Protein AF-A0A1A8LHC0-F1 (afdb_monomer_lite)

Sequence (138 aa):
EKLAAYCGSNKDNISAAEKCKPAPGSACCAQFSADNNWYRAVVLSVGENEMSVLYADYGNSEKVPHSRILPIPTHLLALPFQIARGTLAGKEHFPADWPEEVQQVFQSELANGVLASVQSFDGSANVLCLTRPAERGG

InterPro domains:
  IPR002999 Tudor domain [PF00567] (3-90)
  IPR002999 Tudor domain [PS50304] (21-79)
  IPR002999 Tudor domain [SM00333] (20-77)
  IPR035437 SNase-like, OB-fold superfamily [G3DSA:2.40.50.90] (79-112)
  IPR050621 Tudor domain-containing [PTHR22948] (20-113)

Secondary structure (DSSP, 8-state):
-HHHHHHHHHSS---GGG---PPTT-EEEEE-TTT--EEEEEEEEE-SSEEEEEETTT--EEEEEGGGEEEPPGGGGSSPPS---EEE--SS---SS--HHHHHHHHHHHHT--EEEEEEE-SSSEEEEEEPPPP---

Foldseek 3Di:
DVQQVVCVVCLVVPDVPPPDPDAAQAWWWFQDPPPRGIAIWGFHADDPFWTWIARQQPGDIDIDGPSRIGHDDVVVPPDPRNDFFEDEDDPDDDDPDDDPVVVVVVVVQPVQPWDWDFDDDPPPHTHIYTDHPPPPDD

Structure (mmCIF, N/CA/C/O backbone):
data_AF-A0A1A8LHC0-F1
#
_entry.id   AF-A0A1A8LHC0-F1
#
loop_
_atom_site.group_PDB
_atom_site.id
_atom_site.type_symbol
_atom_site.label_atom_id
_atom_site.label_alt_id
_atom_site.label_comp_id
_atom_site.label_asym_id
_atom_site.label_entity_id
_atom_site.label_seq_id
_atom_site.pdbx_PDB_ins_code
_atom_site.Cartn_x
_atom_site.Cartn_y
_atom_site.Cartn_z
_atom_site.occupancy
_atom_site.B_iso_or_equiv
_atom_site.auth_seq_id
_atom_site.auth_comp_id
_atom_site.auth_asym_id
_atom_site.auth_atom_id
_atom_site.pdbx_PDB_model_num
ATOM 1 N N . GLU A 1 1 ? 13.461 -11.439 2.784 1.00 65.94 1 GLU A N 1
ATOM 2 C CA . GLU A 1 1 ? 14.501 -12.286 2.149 1.00 65.94 1 GLU A CA 1
ATOM 3 C C . GLU A 1 1 ? 14.260 -12.625 0.670 1.00 65.94 1 GLU A C 1
ATOM 5 O O . GLU A 1 1 ? 15.151 -12.345 -0.115 1.00 65.94 1 GLU A O 1
ATOM 10 N N . LYS A 1 2 ? 13.100 -13.138 0.218 1.00 87.75 2 LYS A N 1
ATOM 11 C CA . LYS A 1 2 ? 12.918 -13.540 -1.205 1.00 87.75 2 LYS A CA 1
ATOM 12 C C . LYS A 1 2 ? 12.760 -12.387 -2.211 1.00 87.75 2 LYS A C 1
ATOM 14 O O . LYS A 1 2 ? 13.406 -12.392 -3.253 1.00 87.75 2 LYS A O 1
ATOM 19 N N . LEU A 1 3 ? 11.923 -11.393 -1.897 1.00 90.19 3 LEU A N 1
ATOM 20 C CA . LEU A 1 3 ? 11.676 -10.243 -2.780 1.00 90.19 3 LEU A CA 1
ATOM 21 C C . LEU A 1 3 ? 12.944 -9.404 -2.993 1.00 90.19 3 LEU A C 1
ATOM 23 O O . LEU A 1 3 ? 13.289 -9.085 -4.126 1.00 90.19 3 LEU A O 1
ATOM 27 N N . ALA A 1 4 ? 13.660 -9.095 -1.908 1.00 88.69 4 ALA A N 1
ATOM 28 C CA . ALA A 1 4 ? 14.912 -8.346 -1.967 1.00 88.69 4 ALA A CA 1
ATOM 29 C C . ALA A 1 4 ? 15.985 -9.077 -2.791 1.00 88.69 4 ALA A C 1
ATOM 31 O O . ALA A 1 4 ? 16.655 -8.437 -3.596 1.00 88.69 4 ALA A O 1
ATOM 32 N N . ALA A 1 5 ? 16.101 -10.405 -2.649 1.00 89.50 5 ALA A N 1
ATOM 33 C CA . ALA A 1 5 ? 17.015 -11.210 -3.458 1.00 89.50 5 ALA A CA 1
ATOM 34 C C . ALA A 1 5 ? 16.664 -11.139 -4.954 1.00 89.50 5 ALA A C 1
ATOM 36 O O . ALA A 1 5 ? 17.528 -10.817 -5.764 1.00 89.50 5 ALA A O 1
ATOM 37 N N . TYR A 1 6 ? 15.388 -11.344 -5.308 1.00 90.25 6 TYR A N 1
ATOM 38 C CA . TYR A 1 6 ? 14.909 -11.209 -6.689 1.00 90.25 6 TYR A CA 1
ATOM 39 C C . TYR A 1 6 ? 15.228 -9.825 -7.276 1.00 90.25 6 TYR A C 1
ATOM 41 O O . TYR A 1 6 ? 15.808 -9.718 -8.354 1.00 90.25 6 TYR A O 1
ATOM 49 N N . CYS A 1 7 ? 14.903 -8.756 -6.546 1.00 90.69 7 CYS A N 1
ATOM 50 C CA . CYS A 1 7 ? 15.134 -7.396 -7.026 1.00 90.69 7 CYS A CA 1
ATOM 51 C C . CYS A 1 7 ? 16.629 -7.066 -7.133 1.00 90.69 7 CYS A C 1
ATOM 53 O O . CYS A 1 7 ? 17.029 -6.342 -8.038 1.00 90.69 7 CYS A O 1
ATOM 55 N N . GLY A 1 8 ? 17.460 -7.601 -6.234 1.00 87.12 8 GLY A N 1
ATOM 56 C CA . GLY A 1 8 ? 18.913 -7.452 -6.289 1.00 87.12 8 GLY A CA 1
ATOM 57 C C . GLY A 1 8 ? 19.518 -8.067 -7.551 1.00 87.12 8 GLY A C 1
ATOM 58 O O . GLY A 1 8 ? 20.343 -7.428 -8.191 1.00 87.12 8 GLY A O 1
ATOM 59 N N . SER A 1 9 ? 19.070 -9.262 -7.944 1.00 83.50 9 SER A N 1
ATOM 60 C CA . SER A 1 9 ? 19.561 -9.957 -9.144 1.00 83.50 9 SER A CA 1
ATOM 61 C C . SER A 1 9 ? 19.050 -9.365 -10.462 1.00 83.50 9 SER A C 1
ATOM 63 O O . SER A 1 9 ? 19.713 -9.501 -11.487 1.00 83.50 9 SER A O 1
ATOM 65 N N . ASN A 1 10 ? 17.890 -8.702 -10.448 1.00 76.81 10 ASN A N 1
ATOM 66 C CA . ASN A 1 10 ? 17.246 -8.193 -11.662 1.00 76.81 10 ASN A CA 1
ATOM 67 C C . ASN A 1 10 ? 17.479 -6.696 -11.921 1.00 76.81 10 ASN A C 1
ATOM 69 O O . ASN A 1 10 ? 17.082 -6.211 -12.978 1.00 76.81 10 ASN A O 1
ATOM 73 N N . LYS A 1 11 ? 18.149 -5.970 -11.012 1.00 68.38 11 LYS A N 1
ATOM 74 C CA . LYS A 1 11 ? 18.488 -4.544 -11.190 1.00 68.38 11 LYS A CA 1
ATOM 75 C C . LYS A 1 11 ? 19.279 -4.269 -12.475 1.00 68.38 11 LYS A C 1
ATOM 77 O O . LYS A 1 11 ? 19.005 -3.279 -13.147 1.00 68.38 11 LYS A O 1
ATOM 82 N N . ASP A 1 12 ? 20.207 -5.158 -12.826 1.00 65.25 12 ASP A N 1
ATOM 83 C CA . ASP A 1 12 ? 21.134 -4.968 -13.952 1.00 65.25 12 ASP A CA 1
ATOM 84 C C . ASP A 1 12 ? 20.665 -5.648 -15.249 1.00 65.25 12 ASP A C 1
ATOM 86 O O . ASP A 1 12 ? 21.198 -5.386 -16.325 1.00 65.25 12 ASP A O 1
ATOM 90 N N . ASN A 1 13 ? 19.650 -6.515 -15.163 1.00 60.31 13 ASN A N 1
ATOM 91 C CA . ASN A 1 13 ? 19.185 -7.348 -16.276 1.00 60.31 13 ASN A CA 1
ATOM 92 C C . ASN A 1 13 ? 17.945 -6.778 -16.983 1.00 60.31 13 ASN A C 1
ATOM 94 O O . ASN A 1 13 ? 17.265 -7.486 -17.729 1.00 60.31 13 ASN A O 1
ATOM 98 N N . ILE A 1 14 ? 17.652 -5.491 -16.769 1.00 57.97 14 ILE A N 1
ATOM 99 C CA . ILE A 1 14 ? 16.596 -4.757 -17.476 1.00 57.97 14 ILE A CA 1
ATOM 100 C C . ILE A 1 14 ? 17.073 -4.494 -18.913 1.00 57.97 14 ILE A C 1
ATOM 102 O O . ILE A 1 14 ? 17.393 -3.375 -19.316 1.00 57.97 14 ILE A O 1
ATOM 106 N N . SER A 1 15 ? 17.174 -5.559 -19.706 1.00 50.94 15 SER A N 1
ATOM 107 C CA . SER A 1 15 ? 17.310 -5.444 -21.151 1.00 50.94 15 SER A CA 1
ATOM 108 C C . SER A 1 15 ? 16.048 -4.787 -21.720 1.00 50.94 15 SER A C 1
ATOM 110 O O . SER A 1 15 ? 14.961 -4.856 -21.145 1.00 50.94 15 SER A O 1
ATOM 112 N N . ALA A 1 16 ? 16.190 -4.121 -22.865 1.00 46.28 16 ALA A N 1
ATOM 113 C CA . ALA A 1 16 ? 15.177 -3.266 -23.487 1.00 46.28 16 ALA A CA 1
ATOM 114 C C . ALA A 1 16 ? 13.803 -3.923 -23.784 1.00 46.28 16 ALA A C 1
ATOM 116 O O . ALA A 1 16 ? 12.909 -3.232 -24.269 1.00 46.28 16 ALA A O 1
ATOM 117 N N . ALA A 1 17 ? 13.617 -5.214 -23.491 1.00 44.78 17 ALA A N 1
ATOM 118 C CA . ALA A 1 17 ? 12.391 -5.974 -23.715 1.00 44.78 17 ALA A CA 1
ATOM 119 C C . ALA A 1 17 ? 11.298 -5.795 -22.630 1.00 44.78 17 ALA A C 1
ATOM 121 O O . ALA A 1 17 ? 10.151 -6.138 -22.896 1.00 44.78 17 ALA A O 1
ATOM 122 N N . GLU A 1 18 ? 11.585 -5.197 -21.463 1.00 52.03 18 GLU A N 1
ATOM 123 C CA . GLU A 1 18 ? 10.591 -4.962 -20.384 1.00 52.03 18 GLU A CA 1
ATOM 124 C C . GLU A 1 18 ? 10.290 -3.470 -20.127 1.00 52.03 18 GLU A C 1
ATOM 126 O O . GLU A 1 18 ? 9.852 -3.062 -19.056 1.00 52.03 18 GLU A O 1
ATOM 131 N N . LYS A 1 19 ? 10.448 -2.632 -21.158 1.00 54.66 19 LYS A N 1
ATOM 132 C CA . LYS A 1 19 ? 10.022 -1.215 -21.201 1.00 54.66 19 LYS A CA 1
ATOM 133 C C . LYS A 1 19 ? 8.492 -1.016 -21.189 1.00 54.66 19 LYS A C 1
ATOM 135 O O . LYS A 1 19 ? 7.993 -0.014 -21.699 1.00 54.66 19 LYS A O 1
ATOM 140 N N . CYS A 1 20 ? 7.715 -1.949 -20.645 1.00 56.00 20 CYS A N 1
ATOM 141 C CA . CYS A 1 20 ? 6.284 -1.736 -20.473 1.00 56.00 20 CYS A CA 1
ATOM 142 C C . CYS A 1 20 ? 6.077 -0.972 -19.166 1.00 56.00 20 CYS A C 1
ATOM 144 O O . CYS A 1 20 ? 6.323 -1.511 -18.090 1.00 56.00 20 CYS A O 1
ATOM 146 N N . LYS A 1 21 ? 5.660 0.298 -19.253 1.00 72.25 21 LYS A N 1
ATOM 147 C CA . LYS A 1 21 ? 5.235 1.047 -18.067 1.00 72.25 21 LYS A CA 1
ATOM 148 C C . LYS A 1 21 ? 4.015 0.313 -17.487 1.00 72.25 21 LYS A C 1
ATOM 150 O O . LYS A 1 21 ? 2.993 0.271 -18.176 1.00 72.25 21 LYS A O 1
ATOM 155 N N . PRO A 1 22 ? 4.101 -0.294 -16.290 1.00 84.44 22 PRO A N 1
ATOM 156 C CA . PRO A 1 22 ? 2.973 -0.998 -15.698 1.00 84.44 22 PRO A CA 1
ATOM 157 C C . PRO A 1 22 ? 1.780 -0.049 -15.585 1.00 84.44 22 PRO A C 1
ATOM 159 O O . PRO A 1 22 ? 1.928 1.096 -15.161 1.00 84.44 22 PRO A O 1
ATOM 162 N N . ALA A 1 23 ? 0.601 -0.509 -15.997 1.00 92.00 23 ALA A N 1
ATOM 163 C CA . ALA A 1 23 ? -0.610 0.298 -15.927 1.00 92.00 23 ALA A CA 1
ATOM 164 C C . ALA A 1 23 ? -1.039 0.510 -14.462 1.00 92.00 23 ALA A C 1
ATOM 166 O O . ALA A 1 23 ? -0.750 -0.350 -13.620 1.00 92.00 23 ALA A O 1
ATOM 167 N N . PRO A 1 24 ? -1.773 1.592 -14.143 1.00 96.62 24 PRO A N 1
ATOM 168 C CA . PRO A 1 24 ? -2.436 1.731 -12.848 1.00 96.62 24 PRO A CA 1
ATOM 169 C C . PRO A 1 24 ? -3.217 0.464 -12.465 1.00 96.62 24 PRO A C 1
ATOM 171 O O . PRO A 1 24 ? -3.890 -0.136 -13.301 1.00 96.62 24 PRO A O 1
ATOM 174 N N . GLY A 1 25 ? -3.088 0.040 -11.211 1.00 95.69 25 GLY A N 1
ATOM 175 C CA . GLY A 1 25 ? -3.621 -1.216 -10.680 1.00 95.69 25 GLY A CA 1
ATOM 176 C C . GLY A 1 25 ? -2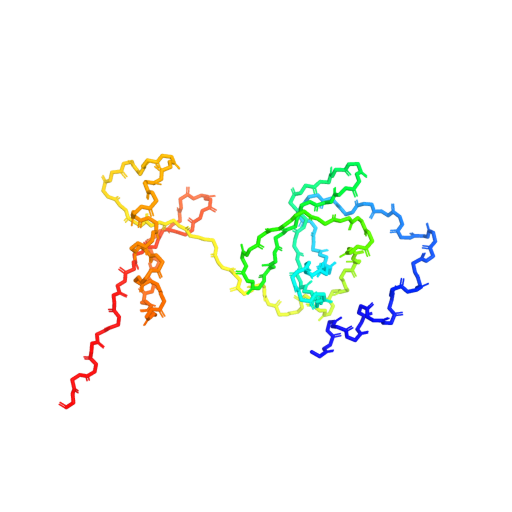.685 -2.424 -10.814 1.00 95.69 25 GLY A C 1
ATOM 177 O O . GLY A 1 25 ? -2.934 -3.446 -10.179 1.00 95.69 25 GLY A O 1
ATOM 178 N N . SER A 1 26 ? -1.594 -2.330 -11.582 1.00 95.81 26 SER A N 1
ATOM 179 C CA . SER A 1 26 ? -0.631 -3.432 -11.714 1.00 95.81 26 SER A CA 1
ATOM 180 C C . SER A 1 26 ? 0.201 -3.602 -10.445 1.00 95.81 26 SER A C 1
ATOM 182 O O . SER A 1 26 ? 0.660 -2.620 -9.859 1.00 95.81 26 SER A O 1
ATOM 184 N N . ALA A 1 27 ? 0.450 -4.852 -10.055 1.00 96.69 27 ALA A N 1
ATOM 185 C CA . ALA A 1 27 ? 1.408 -5.166 -9.003 1.00 96.69 27 ALA A CA 1
ATOM 186 C C . ALA A 1 27 ? 2.850 -4.994 -9.509 1.00 96.69 27 ALA A C 1
ATOM 188 O O . ALA A 1 27 ? 3.163 -5.318 -10.657 1.00 96.69 27 ALA A O 1
ATOM 189 N N . CYS A 1 28 ? 3.738 -4.519 -8.644 1.00 96.12 28 CYS A N 1
ATOM 190 C CA . CYS A 1 28 ? 5.159 -4.356 -8.929 1.00 96.12 28 CYS A CA 1
ATOM 191 C C . CYS A 1 28 ? 6.012 -4.552 -7.669 1.00 96.12 28 CYS A C 1
ATOM 193 O O . CYS A 1 28 ? 5.506 -4.708 -6.554 1.00 96.12 28 CYS A O 1
ATOM 195 N N . CYS A 1 29 ? 7.327 -4.551 -7.857 1.00 95.94 29 CYS A N 1
ATOM 196 C CA . CYS A 1 29 ? 8.280 -4.284 -6.794 1.00 95.94 29 CYS A CA 1
ATOM 197 C C . CYS A 1 29 ? 8.630 -2.793 -6.836 1.00 95.94 29 CYS A C 1
ATOM 199 O O . CYS A 1 29 ? 8.970 -2.282 -7.905 1.00 95.94 29 CYS A O 1
ATOM 201 N N . ALA A 1 30 ? 8.599 -2.118 -5.691 1.00 96.75 30 ALA A N 1
ATOM 202 C CA . ALA A 1 30 ? 9.038 -0.731 -5.564 1.00 96.75 30 ALA A CA 1
ATOM 203 C C . ALA A 1 30 ? 10.109 -0.603 -4.476 1.00 96.75 30 ALA A C 1
ATOM 205 O O . ALA A 1 30 ? 10.016 -1.258 -3.434 1.00 96.75 30 ALA A O 1
ATOM 206 N N . GLN A 1 31 ? 11.138 0.205 -4.733 1.00 96.88 31 GLN A N 1
ATOM 207 C CA . GLN A 1 31 ? 12.196 0.480 -3.765 1.00 96.88 31 GLN A CA 1
ATOM 208 C C . GLN A 1 31 ? 11.851 1.726 -2.947 1.00 96.88 31 GLN A C 1
ATOM 210 O O . GLN A 1 31 ? 11.825 2.829 -3.496 1.00 96.88 31 GLN A O 1
ATOM 215 N N . PHE A 1 32 ? 11.644 1.550 -1.643 1.00 97.56 32 PHE A N 1
ATOM 216 C CA . PHE A 1 32 ? 11.237 2.629 -0.753 1.00 97.56 32 PHE A CA 1
ATOM 217 C C . PHE A 1 32 ? 12.355 3.638 -0.540 1.00 97.56 32 PHE A C 1
ATOM 219 O O . PHE A 1 32 ? 13.510 3.285 -0.298 1.00 97.56 32 PHE A O 1
ATOM 226 N N . SER A 1 33 ? 12.019 4.920 -0.657 1.00 97.12 33 SER A N 1
ATOM 227 C CA . SER A 1 33 ? 13.008 5.993 -0.624 1.00 97.12 33 SER A CA 1
ATOM 228 C C . SER A 1 33 ? 13.711 6.162 0.726 1.00 97.12 33 SER A C 1
ATOM 230 O O . SER A 1 33 ? 14.890 6.521 0.734 1.00 97.12 33 SER A O 1
ATOM 232 N N . ALA A 1 34 ? 13.023 5.884 1.838 1.00 97.31 34 ALA A N 1
ATOM 233 C CA . ALA A 1 34 ? 13.545 6.146 3.178 1.00 97.31 34 ALA A CA 1
ATOM 234 C C . ALA A 1 34 ? 14.598 5.124 3.639 1.00 97.31 34 ALA A C 1
ATOM 236 O O . ALA A 1 34 ? 15.508 5.484 4.380 1.00 97.31 34 ALA A O 1
ATOM 237 N N . ASP A 1 35 ? 14.498 3.867 3.197 1.00 96.81 35 ASP A N 1
ATOM 238 C CA . ASP A 1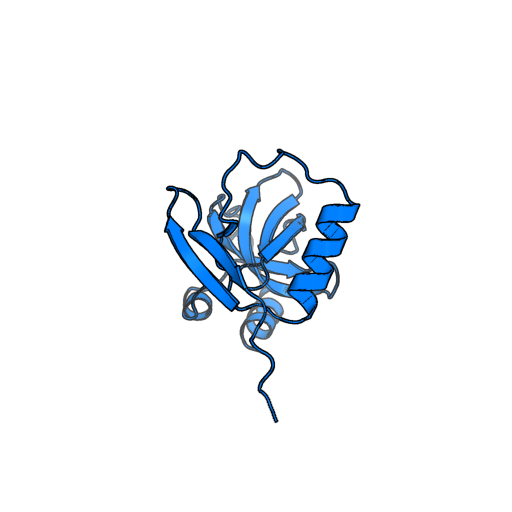 35 ? 15.388 2.782 3.634 1.00 96.81 35 ASP A CA 1
ATOM 239 C C . ASP A 1 35 ? 16.087 2.042 2.480 1.00 96.81 35 ASP A C 1
ATOM 241 O O . ASP A 1 35 ? 16.961 1.210 2.713 1.00 96.81 35 ASP A O 1
ATOM 245 N N . ASN A 1 36 ? 15.745 2.368 1.230 1.00 95.06 36 ASN A N 1
ATOM 246 C CA . ASN A 1 36 ? 16.230 1.721 0.012 1.00 95.06 36 ASN A CA 1
ATOM 247 C C . ASN A 1 36 ? 15.941 0.209 -0.072 1.00 95.06 36 ASN A C 1
ATOM 249 O O . ASN A 1 36 ? 16.569 -0.491 -0.877 1.00 95.06 36 ASN A O 1
ATOM 253 N N . ASN A 1 37 ? 14.972 -0.301 0.687 1.00 96.12 37 ASN A N 1
ATOM 254 C CA . ASN A 1 37 ? 14.534 -1.689 0.605 1.00 96.12 37 ASN A CA 1
ATOM 255 C C . ASN A 1 37 ? 13.454 -1.875 -0.464 1.00 96.12 37 ASN A C 1
ATOM 257 O O . ASN A 1 37 ? 12.759 -0.940 -0.852 1.00 96.12 37 ASN A O 1
ATOM 261 N N . TRP A 1 38 ? 13.331 -3.104 -0.962 1.00 96.31 38 TRP A N 1
ATOM 262 C CA . TRP A 1 38 ? 12.312 -3.474 -1.941 1.00 96.31 38 TRP A CA 1
ATOM 263 C C . TRP A 1 38 ? 11.068 -4.019 -1.259 1.00 96.31 38 TRP A C 1
ATOM 265 O O . TRP A 1 38 ? 11.170 -4.841 -0.347 1.00 96.31 38 TRP A O 1
ATOM 275 N N . TYR A 1 39 ? 9.911 -3.627 -1.781 1.00 97.19 39 TYR A N 1
ATOM 276 C CA . TYR A 1 39 ? 8.600 -3.976 -1.252 1.00 97.19 39 TYR A CA 1
ATOM 277 C C . TYR A 1 39 ? 7.627 -4.336 -2.370 1.00 97.19 39 TYR A C 1
ATOM 279 O O . TYR A 1 39 ? 7.800 -3.927 -3.520 1.00 97.19 39 TYR A O 1
ATOM 287 N N . ARG A 1 40 ? 6.588 -5.103 -2.030 1.00 97.69 40 ARG A N 1
ATOM 288 C CA . ARG A 1 40 ? 5.461 -5.322 -2.938 1.00 97.69 40 ARG A CA 1
ATOM 289 C C . ARG A 1 40 ? 4.641 -4.048 -2.994 1.00 97.69 40 ARG A C 1
ATOM 291 O O . ARG A 1 40 ? 4.350 -3.451 -1.957 1.00 97.69 40 ARG A O 1
ATOM 298 N N . ALA A 1 41 ? 4.266 -3.644 -4.193 1.00 97.69 41 ALA A N 1
ATOM 299 C CA . ALA A 1 41 ? 3.519 -2.425 -4.394 1.00 97.69 41 ALA A CA 1
ATOM 300 C C . ALA A 1 41 ? 2.477 -2.574 -5.500 1.00 97.69 41 ALA A C 1
ATOM 302 O O . ALA A 1 41 ? 2.491 -3.529 -6.278 1.00 97.69 41 ALA A O 1
ATOM 303 N N . VAL A 1 42 ? 1.566 -1.610 -5.547 1.00 97.56 42 VAL A N 1
ATOM 304 C CA . VAL A 1 42 ? 0.587 -1.438 -6.619 1.00 97.56 42 VAL A CA 1
ATOM 305 C C . VAL A 1 42 ? 0.798 -0.068 -7.239 1.00 97.56 42 VAL A C 1
ATOM 307 O O . VAL A 1 42 ? 0.906 0.930 -6.525 1.00 97.56 42 VAL A O 1
ATOM 310 N N . VAL A 1 43 ? 0.845 -0.008 -8.566 1.00 97.62 43 VAL A N 1
ATOM 311 C CA . VAL A 1 43 ? 0.935 1.258 -9.298 1.00 97.62 43 VAL A CA 1
ATOM 312 C C . VAL A 1 43 ? -0.384 2.012 -9.159 1.00 97.62 43 VAL A C 1
ATOM 314 O O . VAL A 1 43 ? -1.432 1.509 -9.550 1.00 97.62 43 VAL A O 1
ATOM 317 N N . LEU A 1 44 ? -0.341 3.227 -8.623 1.00 97.38 44 LEU A N 1
ATOM 318 C CA . LEU A 1 44 ? -1.501 4.113 -8.502 1.00 97.38 44 LEU A CA 1
ATOM 319 C C . LEU A 1 44 ? -1.649 5.012 -9.729 1.00 97.38 44 LEU A C 1
ATOM 321 O O . LEU A 1 44 ? -2.752 5.211 -10.231 1.00 97.38 44 LEU A O 1
ATOM 325 N N . SER A 1 45 ? -0.539 5.554 -10.229 1.00 97.12 45 SER A N 1
ATOM 326 C CA . SER A 1 45 ? -0.517 6.394 -11.426 1.00 97.12 45 SER A CA 1
ATOM 327 C C . SER A 1 45 ? 0.853 6.375 -12.095 1.00 97.12 45 SER A C 1
ATOM 329 O O . SER A 1 45 ? 1.880 6.143 -11.454 1.00 97.12 45 SER A O 1
ATOM 331 N N . VAL A 1 46 ? 0.863 6.625 -13.404 1.00 95.19 46 VAL A N 1
ATOM 332 C CA . VAL A 1 46 ? 2.073 6.628 -14.229 1.00 95.19 46 VAL A CA 1
ATOM 333 C C . VAL A 1 46 ? 2.299 8.037 -14.754 1.00 95.19 46 VAL A C 1
ATOM 335 O O . VAL A 1 46 ? 1.528 8.527 -15.576 1.00 95.19 46 VAL A O 1
ATOM 338 N N . GLY A 1 47 ? 3.355 8.688 -14.278 1.00 92.62 47 GLY A N 1
ATOM 339 C CA . GLY A 1 47 ? 3.833 9.959 -14.802 1.00 92.62 47 GLY A CA 1
ATOM 340 C C . GLY A 1 47 ? 4.916 9.781 -15.868 1.00 92.62 47 GLY A C 1
ATOM 341 O O . GLY A 1 47 ? 5.337 8.672 -16.224 1.00 92.62 47 GLY A O 1
ATOM 342 N N . GLU A 1 48 ? 5.397 10.909 -16.383 1.00 90.19 48 GLU A N 1
ATOM 343 C CA . GLU A 1 48 ? 6.487 10.928 -17.359 1.00 90.19 48 GLU A CA 1
ATOM 344 C C . GLU A 1 48 ? 7.787 10.397 -16.741 1.00 90.19 48 GLU A C 1
ATOM 346 O O . GLU A 1 48 ? 8.335 9.411 -17.239 1.00 90.19 48 GLU A O 1
ATOM 351 N N . ASN A 1 49 ? 8.195 10.970 -15.601 1.00 90.62 49 ASN A N 1
ATOM 352 C CA . ASN A 1 49 ? 9.474 10.696 -14.930 1.00 90.62 49 ASN A CA 1
ATOM 353 C C . ASN A 1 49 ? 9.355 9.818 -13.673 1.00 90.62 49 ASN A C 1
ATOM 355 O O . ASN A 1 49 ? 10.334 9.208 -13.245 1.00 90.62 49 ASN A O 1
ATOM 359 N N . GLU A 1 50 ? 8.161 9.740 -13.092 1.00 94.12 50 GLU A N 1
ATOM 360 C CA . GLU A 1 50 ? 7.893 9.054 -11.828 1.00 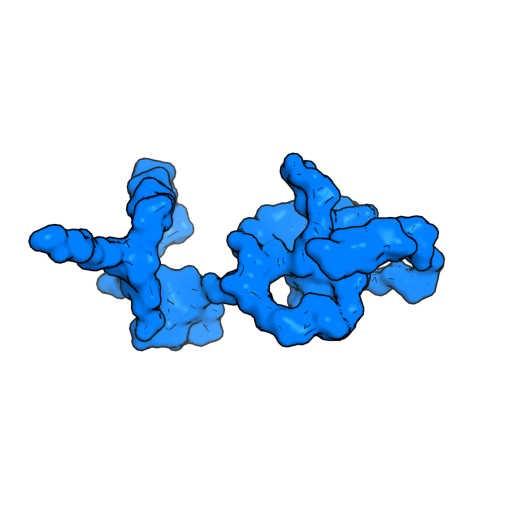94.12 50 GLU A CA 1
ATOM 361 C C . GLU A 1 50 ? 6.584 8.261 -11.893 1.00 94.12 50 GLU A C 1
ATOM 363 O O . GLU A 1 50 ? 5.696 8.568 -12.690 1.00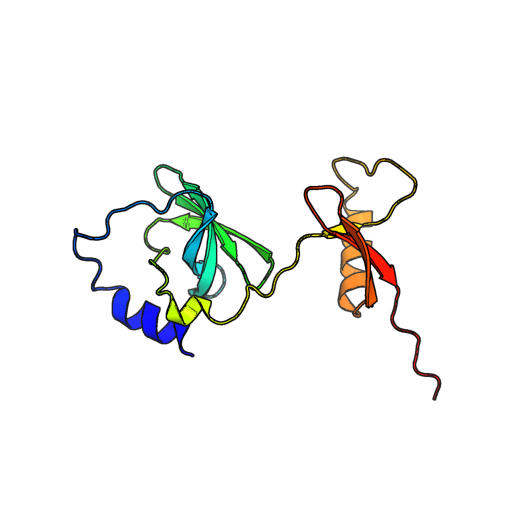 94.12 50 GLU A O 1
ATOM 368 N N . MET A 1 51 ? 6.456 7.246 -11.042 1.00 95.31 51 MET A N 1
ATOM 369 C CA . MET A 1 51 ? 5.204 6.538 -10.784 1.00 95.31 51 MET A CA 1
ATOM 370 C C . MET A 1 51 ? 4.796 6.738 -9.330 1.00 95.31 51 MET A C 1
ATOM 372 O O . MET A 1 51 ? 5.645 6.723 -8.439 1.00 95.31 51 MET A O 1
ATOM 376 N N . SER A 1 52 ? 3.495 6.887 -9.088 1.00 98.00 52 SER A N 1
ATOM 377 C CA . SER A 1 52 ? 2.948 6.796 -7.737 1.00 98.00 52 SER A CA 1
ATOM 378 C C . SER A 1 52 ? 2.637 5.340 -7.425 1.00 98.00 52 SER A C 1
ATOM 380 O O . SER A 1 52 ? 2.011 4.656 -8.237 1.00 98.00 52 SER A O 1
ATOM 382 N N . VAL A 1 53 ? 3.066 4.867 -6.258 1.00 98.25 53 VAL A N 1
ATOM 383 C CA . VAL A 1 53 ? 2.876 3.486 -5.811 1.00 98.25 53 VAL A CA 1
ATOM 384 C C . VAL A 1 53 ? 2.305 3.432 -4.400 1.00 98.25 53 VAL A C 1
ATOM 386 O O . VAL A 1 53 ? 2.582 4.304 -3.580 1.00 98.25 53 VAL A O 1
ATOM 389 N N . LEU A 1 54 ? 1.528 2.388 -4.121 1.00 98.25 54 LEU A N 1
ATOM 390 C CA . LEU A 1 54 ? 1.057 2.009 -2.791 1.00 98.25 54 LEU A CA 1
ATOM 391 C C . LEU A 1 54 ? 1.826 0.777 -2.324 1.00 98.25 54 LEU A C 1
ATOM 393 O O . LEU A 1 54 ? 1.780 -0.251 -2.999 1.00 98.25 54 LEU A O 1
ATOM 397 N N . TYR A 1 55 ? 2.482 0.850 -1.169 1.00 98.19 55 TYR A N 1
ATOM 398 C CA . TYR A 1 55 ? 3.162 -0.295 -0.573 1.00 98.19 55 TYR A CA 1
ATOM 399 C C . TYR A 1 55 ? 2.137 -1.280 -0.019 1.00 98.19 55 TYR A C 1
ATOM 401 O O . TYR A 1 55 ? 1.492 -1.035 0.999 1.00 98.19 55 TYR A O 1
ATOM 409 N N . ALA A 1 56 ? 1.987 -2.409 -0.707 1.00 97.44 56 ALA A N 1
ATOM 410 C CA . ALA A 1 56 ? 0.850 -3.317 -0.574 1.00 97.44 56 ALA A CA 1
ATOM 411 C C . ALA A 1 56 ? 0.785 -4.057 0.773 1.00 97.44 56 ALA A C 1
ATOM 413 O O . ALA A 1 56 ? -0.213 -4.703 1.081 1.00 97.44 56 ALA A O 1
ATOM 414 N N . ASP A 1 57 ? 1.837 -3.950 1.582 1.00 97.56 57 ASP A N 1
ATOM 415 C CA . ASP A 1 57 ? 1.928 -4.581 2.899 1.00 97.56 57 ASP A CA 1
ATOM 416 C C . ASP A 1 57 ? 1.994 -3.573 4.059 1.00 97.56 57 ASP A C 1
ATOM 418 O O . ASP A 1 57 ? 1.967 -3.979 5.215 1.00 97.56 57 ASP A O 1
ATOM 422 N N . TYR A 1 58 ? 2.050 -2.271 3.758 1.00 96.12 58 TYR A N 1
ATOM 423 C CA . TYR A 1 58 ? 2.286 -1.207 4.747 1.00 96.12 58 TYR A CA 1
ATOM 424 C C . TYR A 1 58 ? 1.290 -0.047 4.643 1.00 96.12 58 TYR A C 1
ATOM 426 O O . TYR A 1 58 ? 1.008 0.621 5.632 1.00 96.12 58 TYR A O 1
ATOM 434 N N . GLY A 1 59 ? 0.725 0.191 3.458 1.00 95.69 59 GLY A N 1
ATOM 435 C CA . GLY A 1 59 ? -0.367 1.142 3.242 1.00 95.69 59 GLY A CA 1
ATOM 436 C C . GLY A 1 59 ? 0.080 2.577 2.986 1.00 95.69 59 GLY A C 1
ATOM 437 O O . GLY A 1 59 ? -0.729 3.382 2.532 1.00 95.69 59 GLY A O 1
ATOM 438 N N . ASN A 1 60 ? 1.356 2.899 3.200 1.00 97.06 60 ASN A N 1
ATOM 439 C CA . ASN A 1 60 ? 1.929 4.166 2.761 1.00 97.06 60 ASN A CA 1
ATOM 440 C C . ASN A 1 60 ? 2.116 4.186 1.235 1.00 97.06 60 ASN A C 1
ATOM 442 O O . ASN A 1 60 ? 2.323 3.156 0.590 1.00 97.06 60 ASN A O 1
ATOM 446 N N . SER A 1 61 ? 2.073 5.383 0.656 1.00 97.75 61 SER A N 1
ATOM 447 C CA . SER A 1 61 ? 2.304 5.615 -0.769 1.00 97.75 61 SER A CA 1
ATOM 448 C C . SER A 1 61 ? 3.415 6.629 -0.980 1.00 97.75 61 SER A C 1
ATOM 450 O O . SER A 1 61 ? 3.568 7.550 -0.180 1.00 97.75 61 SER A O 1
ATOM 452 N N . GLU A 1 62 ? 4.131 6.522 -2.091 1.00 97.94 62 GLU A N 1
ATOM 453 C CA . GLU A 1 62 ? 5.088 7.544 -2.508 1.00 97.94 62 GLU A CA 1
ATOM 454 C C . GLU A 1 62 ? 5.145 7.661 -4.031 1.00 97.94 62 GLU A C 1
ATOM 456 O O . GLU A 1 62 ? 4.582 6.842 -4.763 1.00 97.94 62 GLU A O 1
ATOM 461 N N . LYS A 1 63 ? 5.831 8.698 -4.509 1.00 98.06 63 LYS A N 1
ATOM 462 C CA . LYS A 1 63 ? 6.231 8.799 -5.907 1.00 98.06 63 LYS A CA 1
ATOM 463 C C . LYS A 1 63 ? 7.700 8.435 -6.034 1.00 98.06 63 LYS A C 1
ATOM 465 O O . LYS A 1 63 ? 8.532 8.958 -5.296 1.00 98.06 63 LYS A O 1
ATOM 470 N N . VAL A 1 64 ? 8.014 7.546 -6.967 1.00 96.38 64 VAL A N 1
ATOM 471 C CA . VAL A 1 64 ? 9.380 7.080 -7.214 1.00 96.38 64 VAL A CA 1
ATOM 472 C C . VAL A 1 64 ? 9.734 7.162 -8.691 1.00 96.38 64 VAL A C 1
ATOM 474 O O . VAL A 1 64 ? 8.862 6.982 -9.545 1.00 96.38 64 VAL A O 1
ATOM 477 N N . PRO A 1 65 ? 11.015 7.397 -9.026 1.00 95.06 65 PRO A N 1
ATOM 478 C CA . PRO A 1 65 ? 11.476 7.305 -10.403 1.00 95.06 65 PRO A CA 1
ATOM 479 C C . PRO A 1 65 ? 11.284 5.887 -10.948 1.00 95.06 65 PRO A C 1
ATOM 481 O O . PRO A 1 65 ? 11.339 4.906 -10.204 1.00 95.06 65 PRO A O 1
ATOM 484 N N . HIS A 1 66 ? 11.151 5.767 -12.272 1.00 91.31 66 HIS A N 1
ATOM 485 C CA . HIS A 1 66 ? 11.019 4.468 -12.956 1.00 91.31 66 HIS A CA 1
ATOM 486 C C . HIS A 1 66 ? 12.149 3.482 -12.609 1.00 91.31 66 HIS A C 1
ATOM 488 O O . HIS A 1 66 ? 11.923 2.279 -12.592 1.00 91.31 66 HIS A O 1
ATOM 494 N N . SER A 1 67 ? 13.347 3.974 -12.270 1.00 91.44 67 SER A N 1
ATOM 495 C CA . SER A 1 67 ? 14.501 3.156 -11.859 1.00 91.44 67 SER A CA 1
ATOM 496 C C . SER A 1 67 ? 14.318 2.409 -10.533 1.00 91.44 67 SER A C 1
ATOM 498 O O . SER A 1 67 ? 15.087 1.500 -10.229 1.00 91.44 67 SER A O 1
ATOM 500 N N . ARG A 1 68 ? 13.315 2.784 -9.734 1.00 94.50 68 ARG A N 1
ATOM 501 C CA . ARG A 1 68 ? 12.961 2.135 -8.466 1.00 94.50 68 ARG A CA 1
ATOM 502 C C . ARG A 1 68 ? 11.759 1.204 -8.595 1.00 94.50 68 ARG A C 1
ATOM 504 O O . ARG A 1 68 ? 11.218 0.783 -7.578 1.00 94.50 68 ARG A O 1
ATOM 511 N N . ILE A 1 69 ? 11.350 0.881 -9.820 1.00 93.25 69 ILE A N 1
ATOM 512 C CA . ILE A 1 69 ? 10.250 -0.034 -10.115 1.00 93.25 69 ILE A CA 1
ATOM 513 C C . ILE A 1 69 ? 10.793 -1.247 -10.868 1.00 93.25 69 ILE A C 1
ATOM 515 O O . ILE A 1 69 ? 11.554 -1.105 -11.820 1.00 93.25 69 ILE A O 1
ATOM 519 N N . LEU A 1 70 ? 10.369 -2.440 -10.457 1.00 92.69 70 LEU A N 1
ATOM 520 C CA . LEU A 1 70 ? 10.622 -3.690 -11.171 1.00 92.69 70 LEU A CA 1
ATOM 521 C C . LEU A 1 70 ? 9.319 -4.485 -11.327 1.00 92.69 70 LEU A C 1
ATOM 523 O O . LEU A 1 70 ? 8.439 -4.396 -10.464 1.00 92.69 70 LEU A O 1
ATOM 527 N N . PRO A 1 71 ? 9.181 -5.297 -12.389 1.00 92.12 71 PRO A N 1
ATOM 528 C CA . PRO A 1 71 ? 8.082 -6.247 -12.482 1.00 92.12 71 PRO A CA 1
ATOM 529 C C . PRO A 1 71 ? 8.165 -7.262 -11.337 1.00 92.12 71 PRO A C 1
ATOM 531 O O . PRO A 1 71 ? 9.250 -7.740 -10.990 1.00 92.12 71 PRO A O 1
ATOM 534 N N . ILE A 1 72 ? 7.012 -7.608 -10.760 1.00 93.19 72 ILE A N 1
ATOM 535 C CA . ILE A 1 72 ? 6.919 -8.626 -9.711 1.00 93.19 72 ILE A CA 1
ATOM 536 C C . ILE A 1 72 ? 6.471 -9.966 -10.310 1.00 93.19 72 ILE A C 1
ATOM 538 O O . ILE A 1 72 ? 5.436 -10.030 -10.975 1.00 93.19 72 ILE A O 1
ATOM 542 N N . PRO A 1 73 ? 7.216 -11.060 -10.089 1.00 91.56 73 PRO A N 1
ATOM 543 C CA . PRO A 1 73 ? 6.830 -12.367 -10.585 1.00 91.56 73 PRO A CA 1
ATOM 544 C C . PRO A 1 73 ? 5.686 -12.942 -9.743 1.00 91.56 73 PRO A C 1
ATOM 546 O O . PRO A 1 73 ? 5.612 -12.748 -8.527 1.00 91.56 73 PRO A O 1
ATOM 549 N N . THR A 1 74 ? 4.817 -13.720 -10.384 1.00 91.62 74 THR A N 1
ATOM 550 C CA . THR A 1 74 ? 3.579 -14.255 -9.789 1.00 91.62 74 THR A CA 1
ATOM 551 C C . THR A 1 74 ? 3.802 -15.057 -8.506 1.00 91.62 74 THR A C 1
ATOM 553 O O . THR A 1 74 ? 3.000 -14.971 -7.582 1.00 91.62 74 THR A O 1
ATOM 556 N N . HIS A 1 75 ? 4.913 -15.786 -8.384 1.00 93.19 75 HIS A N 1
ATOM 557 C CA . HIS A 1 75 ? 5.217 -16.560 -7.175 1.00 93.19 75 HIS A CA 1
ATOM 558 C C . HIS A 1 75 ? 5.457 -15.686 -5.926 1.00 93.19 75 HIS A C 1
ATOM 560 O O . HIS A 1 75 ? 5.284 -16.168 -4.808 1.00 93.19 75 HIS A O 1
ATOM 566 N N . LEU A 1 76 ? 5.816 -14.405 -6.085 1.00 94.12 76 LEU A N 1
ATOM 567 C CA . LEU A 1 76 ? 5.939 -13.440 -4.978 1.00 94.12 76 LEU A CA 1
ATOM 568 C C . LEU A 1 76 ? 4.607 -12.740 -4.646 1.00 94.12 76 LEU A C 1
ATOM 570 O O . LEU A 1 76 ? 4.513 -12.016 -3.652 1.00 94.12 76 LEU A O 1
ATOM 574 N N . LEU A 1 77 ? 3.562 -13.003 -5.435 1.00 95.38 77 LEU A N 1
ATOM 575 C CA . LEU A 1 77 ? 2.178 -12.597 -5.178 1.00 95.38 77 LEU A CA 1
ATOM 576 C C . LEU A 1 77 ? 1.351 -13.702 -4.501 1.00 95.38 77 LEU A C 1
ATOM 578 O O . LEU A 1 77 ? 0.166 -13.509 -4.259 1.00 95.38 77 LEU A O 1
ATOM 582 N N . ALA A 1 78 ? 1.958 -14.849 -4.177 1.00 94.88 78 ALA A N 1
ATOM 583 C CA . ALA A 1 78 ? 1.255 -15.966 -3.545 1.00 94.88 78 ALA A CA 1
ATOM 584 C C . ALA A 1 78 ? 0.697 -15.616 -2.152 1.00 94.88 78 ALA A C 1
ATOM 586 O O . ALA A 1 78 ? -0.350 -16.123 -1.758 1.00 94.88 78 ALA A O 1
ATOM 587 N N . LEU A 1 79 ? 1.385 -14.747 -1.405 1.00 94.31 79 LEU A N 1
ATOM 588 C CA . LEU A 1 79 ? 0.854 -14.186 -0.164 1.00 94.31 79 LEU A CA 1
ATOM 589 C C . LEU A 1 79 ? -0.140 -13.060 -0.509 1.00 94.31 79 LEU A C 1
ATOM 591 O O . LEU A 1 79 ? 0.211 -12.205 -1.322 1.00 94.31 79 LEU A O 1
ATOM 595 N N . PRO A 1 80 ? -1.325 -12.970 0.116 1.00 95.56 80 PRO A N 1
ATOM 596 C CA . PRO A 1 80 ? -2.197 -11.808 -0.049 1.00 95.56 80 PRO A CA 1
ATOM 597 C C . PRO A 1 80 ? -1.487 -10.507 0.339 1.00 95.56 80 PRO A C 1
ATOM 599 O O . PRO A 1 80 ? -0.551 -10.516 1.142 1.00 95.56 80 PRO A O 1
ATOM 602 N N . PHE A 1 81 ? -1.909 -9.377 -0.215 1.00 96.56 81 PHE A N 1
ATOM 603 C CA . PHE A 1 81 ? -1.491 -8.068 0.292 1.00 96.56 81 PHE A CA 1
ATOM 604 C C . PHE A 1 81 ? -1.961 -7.900 1.737 1.00 96.56 81 PHE A C 1
ATOM 606 O O . PHE A 1 81 ? -3.067 -8.318 2.074 1.00 96.56 81 PHE A O 1
ATOM 613 N N . GLN A 1 82 ? -1.094 -7.372 2.601 1.00 96.62 82 GLN A N 1
ATOM 614 C CA . GLN A 1 82 ? -1.366 -7.326 4.043 1.00 96.62 82 GLN A CA 1
ATOM 615 C C . GLN A 1 82 ? -2.199 -6.108 4.461 1.00 96.62 82 GLN A C 1
ATOM 617 O O . GLN A 1 82 ? -2.663 -6.044 5.597 1.00 96.62 82 GLN A O 1
ATOM 622 N N . ILE A 1 83 ? -2.426 -5.157 3.551 1.00 94.81 83 ILE A N 1
ATOM 623 C CA . ILE A 1 83 ? -3.286 -4.005 3.823 1.00 94.81 83 ILE A CA 1
ATOM 624 C C . ILE A 1 83 ? -4.763 -4.305 3.580 1.00 94.81 83 ILE A C 1
ATOM 626 O O . ILE A 1 83 ? -5.141 -4.976 2.620 1.00 94.81 83 ILE A O 1
ATOM 630 N N . ALA A 1 84 ? -5.607 -3.696 4.409 1.00 92.06 84 ALA A N 1
ATOM 631 C CA . ALA A 1 84 ? -7.044 -3.615 4.202 1.00 92.06 84 ALA A CA 1
ATOM 632 C C . ALA A 1 84 ? -7.466 -2.144 4.180 1.00 92.06 84 ALA A C 1
ATOM 634 O O . ALA A 1 84 ? -7.084 -1.361 5.050 1.00 92.06 84 ALA A O 1
ATOM 635 N N . ARG A 1 85 ? -8.271 -1.762 3.186 1.00 90.69 85 ARG A N 1
ATOM 636 C CA . ARG A 1 85 ? -8.837 -0.413 3.109 1.00 90.69 85 ARG A CA 1
ATOM 637 C C . ARG A 1 85 ? -10.071 -0.323 4.000 1.00 90.69 85 ARG A C 1
ATOM 639 O O . ARG A 1 85 ? -10.974 -1.159 3.881 1.00 90.69 85 ARG A O 1
ATOM 646 N N . GLY A 1 86 ? -10.128 0.707 4.839 1.00 92.19 86 GLY A N 1
ATOM 647 C CA . GLY A 1 86 ? -11.280 0.962 5.691 1.00 92.19 86 GLY A CA 1
ATOM 648 C C . GLY A 1 86 ? -11.571 2.441 5.925 1.00 92.19 86 GLY A C 1
ATOM 649 O O . GLY A 1 86 ? -10.707 3.294 5.740 1.00 92.19 86 GLY A O 1
ATOM 650 N N . THR A 1 87 ? -12.807 2.714 6.323 1.00 92.00 87 THR A N 1
ATOM 651 C CA . THR A 1 87 ? -13.334 4.003 6.785 1.00 92.00 87 THR A CA 1
ATOM 652 C C . THR A 1 87 ? -13.884 3.815 8.196 1.00 92.00 87 THR A C 1
ATOM 654 O O . THR A 1 87 ? -14.242 2.701 8.569 1.00 92.00 87 THR A O 1
ATOM 657 N N . LEU A 1 88 ? -13.931 4.858 9.024 1.00 91.31 88 LEU A N 1
ATOM 658 C CA . LEU A 1 88 ? -14.509 4.730 10.365 1.00 91.31 88 LEU A CA 1
ATOM 659 C C . LEU A 1 88 ? -16.041 4.712 10.299 1.00 91.31 88 LEU A C 1
ATOM 661 O O . LEU A 1 88 ? -16.648 5.407 9.493 1.00 91.31 88 LEU A O 1
ATOM 665 N N . ALA A 1 89 ? -16.683 3.938 11.168 1.00 90.81 89 ALA A N 1
ATOM 666 C CA . ALA A 1 89 ? -18.112 4.049 11.408 1.00 90.81 89 ALA A CA 1
ATOM 667 C C . ALA A 1 89 ? -18.397 5.377 12.128 1.00 90.81 89 ALA A C 1
ATOM 669 O O . ALA A 1 89 ? -17.741 5.712 13.114 1.00 90.81 89 ALA A O 1
ATOM 670 N N . GLY A 1 90 ? -19.391 6.127 11.658 1.00 82.75 90 GLY A N 1
ATOM 671 C CA . GLY A 1 90 ? -19.766 7.418 12.227 1.00 82.75 90 GLY A CA 1
ATOM 672 C C . GLY A 1 90 ? -21.245 7.713 12.015 1.00 82.75 90 GLY A C 1
ATOM 673 O O . GLY A 1 90 ? -21.874 7.162 11.115 1.00 82.75 90 GLY A O 1
ATOM 674 N N . LYS A 1 91 ? -21.814 8.568 12.872 1.00 66.94 91 LYS A N 1
ATOM 675 C CA . LYS A 1 91 ? -23.216 9.011 12.767 1.00 66.94 91 LYS A CA 1
ATOM 676 C C . LYS A 1 91 ? -23.401 10.208 11.824 1.00 66.94 91 LYS A C 1
ATOM 678 O O . LYS A 1 91 ? -24.535 10.552 11.512 1.00 66.94 91 LYS A O 1
ATOM 683 N N . GLU A 1 92 ? -22.309 10.836 11.389 1.00 69.38 92 GLU A N 1
ATOM 684 C CA . GLU A 1 92 ? -22.301 12.100 10.649 1.00 69.38 92 GLU A CA 1
ATOM 685 C C . GLU A 1 92 ? -21.357 12.043 9.442 1.00 69.38 92 GLU A C 1
ATOM 687 O O . GLU A 1 92 ? -20.548 11.124 9.305 1.00 69.38 92 GLU A O 1
ATOM 692 N N . HIS A 1 93 ? -21.454 13.051 8.573 1.00 74.69 93 HIS A N 1
ATOM 693 C CA . HIS A 1 93 ? -20.506 13.253 7.485 1.00 74.69 93 HIS A CA 1
ATOM 694 C C . HIS A 1 93 ? -19.189 13.738 8.086 1.00 74.69 93 HIS A C 1
ATOM 696 O O . HIS A 1 93 ? -19.113 14.858 8.590 1.00 74.69 93 HIS A O 1
ATOM 702 N N . PHE A 1 94 ? -18.160 12.895 8.047 1.00 81.56 94 PHE A N 1
ATOM 703 C CA . PHE A 1 94 ? -16.822 13.333 8.418 1.00 81.56 94 PHE A CA 1
ATOM 704 C C . PHE A 1 94 ? -16.387 14.513 7.542 1.00 81.56 94 PHE A C 1
ATOM 706 O O . PHE A 1 94 ? -16.745 14.558 6.358 1.00 81.56 94 PHE A O 1
ATOM 713 N N . PRO A 1 95 ? -15.624 15.469 8.100 1.00 86.25 95 PRO A N 1
ATOM 714 C CA . PRO A 1 95 ? -15.038 16.520 7.288 1.00 86.25 95 PRO A CA 1
ATOM 715 C C . PRO A 1 95 ? -14.103 15.904 6.239 1.00 86.25 95 PRO A C 1
ATOM 717 O O . PRO A 1 95 ? -13.544 14.825 6.448 1.00 86.25 95 PRO A O 1
ATOM 720 N N . ALA A 1 96 ? -13.928 16.599 5.111 1.00 85.69 96 ALA A N 1
ATOM 721 C CA . ALA A 1 96 ? -12.969 16.186 4.084 1.00 85.69 96 ALA A CA 1
ATOM 722 C C . ALA A 1 96 ? -11.542 16.137 4.651 1.00 85.69 96 ALA A C 1
ATOM 724 O O . ALA A 1 96 ? -10.807 15.189 4.386 1.00 85.69 96 ALA A O 1
ATOM 725 N N . ASP A 1 97 ? -11.218 17.117 5.499 1.00 89.31 97 ASP A N 1
ATOM 726 C CA . ASP A 1 97 ? -9.950 17.229 6.203 1.00 89.31 97 ASP A CA 1
ATOM 727 C C . ASP A 1 97 ? -10.205 17.388 7.702 1.00 89.31 97 ASP A C 1
ATOM 729 O O . ASP A 1 97 ? -10.964 18.255 8.144 1.00 89.31 97 ASP A O 1
ATOM 733 N N . TRP A 1 98 ? -9.562 16.541 8.500 1.00 90.44 98 TRP A N 1
ATOM 734 C CA . TRP A 1 98 ? -9.597 16.658 9.953 1.00 90.44 98 TRP A CA 1
ATOM 735 C C . TRP A 1 98 ? -8.557 17.670 10.443 1.00 90.44 98 TRP A C 1
ATOM 737 O O . TRP A 1 98 ? -7.450 17.676 9.899 1.00 90.44 98 TRP A O 1
ATOM 747 N N . PRO A 1 99 ? -8.849 18.460 11.496 1.00 94.75 99 PRO A N 1
ATOM 748 C CA . PRO A 1 99 ? -7.839 19.278 12.163 1.00 94.75 99 PRO A CA 1
ATOM 749 C C . PRO A 1 99 ? -6.635 18.437 12.596 1.00 94.75 99 PRO A C 1
ATOM 751 O O . PRO A 1 99 ? -6.795 17.270 12.974 1.00 94.75 99 PRO A O 1
ATOM 754 N N . GLU A 1 100 ? -5.439 19.021 12.552 1.00 95.69 100 GLU A N 1
ATOM 755 C CA . GLU A 1 100 ? -4.192 18.308 12.846 1.00 95.69 100 GLU A CA 1
ATOM 756 C C . GLU A 1 100 ? -4.208 17.701 14.255 1.00 95.69 100 GLU A C 1
ATOM 758 O O . GLU A 1 100 ? -3.781 16.565 14.452 1.00 95.69 100 GLU A O 1
ATOM 763 N N . GLU A 1 101 ? -4.809 18.397 15.218 1.00 96.25 101 GLU A N 1
ATOM 764 C CA . GLU A 1 101 ? -4.944 17.939 16.599 1.00 96.25 101 GLU A CA 1
ATOM 765 C C . GLU A 1 101 ? -5.764 16.644 16.683 1.00 96.25 101 GLU A C 1
ATOM 767 O O . GLU A 1 101 ? -5.424 15.729 17.434 1.00 96.25 101 GLU A O 1
ATOM 772 N N . VAL A 1 102 ? -6.824 16.524 15.874 1.00 93.06 102 VAL A N 1
ATOM 773 C CA . VAL A 1 102 ? -7.652 15.309 15.818 1.00 93.06 102 VAL A CA 1
ATOM 774 C C . VAL A 1 102 ? -6.874 14.161 15.180 1.00 93.06 102 VAL A C 1
ATOM 776 O O . VAL A 1 102 ? -6.946 13.030 15.663 1.00 93.06 102 VAL A O 1
ATOM 779 N N . GLN A 1 103 ? -6.095 14.440 14.133 1.00 93.00 103 GLN A N 1
ATOM 780 C CA . GLN A 1 103 ? -5.242 13.434 13.498 1.00 93.00 103 GLN A CA 1
ATOM 781 C C . GLN A 1 103 ? -4.166 12.916 14.462 1.00 93.00 103 GLN A C 1
ATOM 783 O O . GLN A 1 103 ? -3.953 11.708 14.542 1.00 93.00 103 GLN A O 1
ATOM 788 N N . GLN A 1 104 ? -3.531 13.804 15.232 1.00 94.69 104 GLN A N 1
ATOM 789 C CA . GLN A 1 104 ? -2.525 13.444 16.235 1.00 94.69 104 GLN A CA 1
ATOM 790 C C . GLN A 1 104 ? -3.121 12.588 17.359 1.00 94.69 104 GLN A C 1
ATOM 792 O O . GLN A 1 104 ? -2.543 11.562 17.725 1.00 94.69 104 GLN A O 1
ATOM 797 N N . VAL A 1 105 ? -4.302 12.956 17.873 1.00 93.25 105 VAL A N 1
ATOM 798 C CA . VAL A 1 105 ? -5.020 12.135 18.863 1.00 93.25 105 VAL A CA 1
ATOM 799 C C . VAL A 1 105 ? -5.325 10.760 18.281 1.00 93.25 105 VAL A C 1
ATOM 801 O O . VAL A 1 105 ? -5.019 9.751 18.908 1.00 93.25 105 VAL A O 1
ATOM 804 N N . PHE A 1 106 ? -5.857 10.699 17.061 1.00 92.06 106 PHE A N 1
ATOM 805 C CA . PHE A 1 106 ? -6.175 9.430 16.416 1.00 92.06 106 PHE A CA 1
ATOM 806 C C . PHE A 1 106 ? -4.937 8.538 16.233 1.00 92.06 106 PHE A C 1
ATOM 808 O O . PHE A 1 106 ? -4.984 7.351 16.547 1.00 92.06 106 PHE A O 1
ATOM 815 N N . GLN A 1 107 ? -3.805 9.101 15.803 1.00 93.00 107 GLN A N 1
ATOM 816 C CA . GLN A 1 107 ? -2.537 8.371 15.701 1.00 93.00 107 GLN A CA 1
ATOM 817 C C . GLN A 1 107 ? -2.064 7.832 17.059 1.00 93.00 107 GLN A C 1
ATOM 819 O O . GLN A 1 107 ? -1.652 6.675 17.143 1.00 93.00 107 GLN A O 1
ATOM 824 N N . SER A 1 108 ? -2.160 8.638 18.120 1.00 93.06 108 SER A N 1
ATOM 825 C CA . SER A 1 108 ? -1.824 8.224 19.489 1.00 93.06 108 SER A CA 1
ATOM 826 C C . SER A 1 108 ? -2.694 7.054 19.970 1.00 93.06 108 SER A C 1
ATOM 828 O O . SER A 1 108 ? -2.188 6.085 20.537 1.00 93.06 108 SER A O 1
ATOM 830 N N . GLU A 1 109 ? -3.997 7.089 19.681 1.00 91.00 109 GLU A N 1
ATOM 831 C CA . GLU A 1 109 ? -4.918 5.994 20.005 1.00 91.00 109 GLU A CA 1
ATOM 832 C C . GLU A 1 109 ? -4.555 4.697 19.270 1.00 91.00 109 GLU A C 1
ATOM 834 O O . GLU A 1 109 ? -4.521 3.626 19.877 1.00 91.00 109 GLU A O 1
ATOM 839 N N . LEU A 1 110 ? -4.230 4.786 17.977 1.00 92.12 110 LEU A N 1
ATOM 840 C CA . LEU A 1 110 ? -3.842 3.627 17.171 1.00 92.12 110 LEU A CA 1
ATOM 841 C C . LEU A 1 110 ? -2.501 3.016 17.600 1.00 92.12 110 LEU A C 1
ATOM 843 O O . LEU A 1 110 ? -2.333 1.799 17.506 1.00 92.12 110 LEU A O 1
ATOM 847 N N . ALA A 1 111 ? -1.557 3.831 18.083 1.00 91.25 111 ALA A N 1
ATOM 848 C CA . ALA A 1 111 ? -0.223 3.380 18.482 1.00 91.25 111 ALA A CA 1
ATOM 849 C C . ALA A 1 111 ? -0.243 2.367 19.641 1.00 91.25 111 ALA A C 1
ATOM 851 O O . ALA A 1 111 ? 0.653 1.531 19.744 1.00 91.25 111 ALA A O 1
ATOM 852 N N . ASN A 1 112 ? -1.285 2.397 20.477 1.00 86.69 112 ASN A N 1
ATOM 853 C CA . ASN A 1 112 ? -1.458 1.466 21.597 1.00 86.69 112 ASN A CA 1
ATOM 854 C C . ASN A 1 112 ? -2.130 0.141 21.196 1.00 86.69 112 ASN A C 1
ATOM 856 O O . ASN A 1 112 ? -2.348 -0.730 22.039 1.00 86.69 112 ASN A O 1
ATOM 860 N N . GLY A 1 113 ? -2.441 -0.027 19.909 1.00 90.25 113 GLY A N 1
ATOM 861 C CA . GLY A 1 113 ? -3.204 -1.153 19.398 1.00 90.25 113 GLY A CA 1
ATOM 862 C C . GLY A 1 113 ? -4.703 -0.983 19.640 1.00 90.25 113 GLY A C 1
ATOM 863 O O . GLY A 1 113 ? -5.157 -0.563 20.702 1.00 90.25 113 GLY A O 1
ATOM 864 N N . VAL A 1 114 ? -5.491 -1.349 18.634 1.00 93.19 114 VAL A N 1
ATOM 865 C CA . VAL A 1 114 ? -6.956 -1.294 18.664 1.00 93.19 114 VAL A CA 1
ATOM 866 C C . VAL A 1 114 ? -7.543 -2.610 18.178 1.00 93.19 114 VAL A C 1
ATOM 868 O O . VAL A 1 114 ? -6.924 -3.341 17.404 1.00 93.19 114 VAL A O 1
ATOM 871 N N . LEU A 1 115 ? -8.763 -2.905 18.609 1.00 93.88 115 LEU A N 1
ATOM 872 C CA . LEU A 1 115 ? -9.595 -3.929 17.999 1.00 93.88 115 LEU A CA 1
ATOM 873 C C . LEU A 1 115 ? -10.436 -3.267 16.907 1.00 93.88 115 LEU A C 1
ATOM 875 O O . LEU A 1 115 ? -11.212 -2.354 17.182 1.00 93.88 115 LEU A O 1
ATOM 879 N N . ALA A 1 116 ? -10.281 -3.726 15.668 1.00 93.88 116 ALA A N 1
ATOM 880 C CA . ALA A 1 116 ? -11.089 -3.274 14.543 1.00 93.88 116 ALA A CA 1
ATOM 881 C C . ALA A 1 116 ? -12.170 -4.312 14.224 1.00 93.88 116 ALA A C 1
ATOM 883 O O . ALA A 1 116 ? -11.874 -5.487 14.015 1.00 93.88 116 ALA A O 1
ATOM 884 N N . SER A 1 117 ? -13.425 -3.871 14.161 1.00 95.00 117 SER A N 1
ATOM 885 C CA . SER A 1 117 ? -14.563 -4.692 13.742 1.00 95.00 117 SER A CA 1
ATOM 886 C C . SER A 1 117 ? -15.151 -4.152 12.442 1.00 95.00 117 SER A C 1
ATOM 888 O O . SER A 1 117 ? -15.392 -2.951 12.319 1.00 95.00 117 SER A O 1
ATOM 890 N N . VAL A 1 118 ? -15.381 -5.033 11.468 1.00 96.06 118 VAL A N 1
ATOM 891 C CA . VAL A 1 118 ? -16.046 -4.675 10.208 1.00 96.06 118 VAL A CA 1
ATOM 892 C C . VAL A 1 118 ? -17.553 -4.641 10.443 1.00 96.06 118 VAL A C 1
ATOM 894 O O . VAL A 1 118 ? -18.133 -5.635 10.869 1.00 96.06 118 VAL A O 1
ATOM 897 N N . GLN A 1 119 ? -18.176 -3.499 10.168 1.00 94.88 119 GLN A N 1
ATOM 898 C CA . GLN A 1 119 ? -19.617 -3.286 10.316 1.00 94.88 119 GLN A CA 1
ATOM 899 C C . GLN A 1 119 ? -20.352 -3.491 8.985 1.00 94.88 119 GLN A C 1
ATOM 901 O O . GLN A 1 119 ? -21.406 -4.120 8.941 1.00 94.88 119 GLN A O 1
ATOM 906 N N . SER A 1 120 ? -19.792 -2.974 7.889 1.00 94.75 120 SER A N 1
ATOM 907 C CA . SER A 1 120 ? -20.375 -3.055 6.545 1.00 94.75 120 SER A CA 1
ATOM 908 C C . SER A 1 120 ? -19.323 -2.791 5.458 1.00 94.75 120 SER A C 1
ATOM 910 O O . SER A 1 120 ? -18.158 -2.531 5.757 1.00 94.75 120 SER A O 1
ATOM 912 N N . PHE A 1 121 ? -19.737 -2.826 4.189 1.00 94.00 121 PHE A N 1
ATOM 913 C CA . PHE A 1 121 ? -18.949 -2.390 3.034 1.00 94.00 121 PHE A CA 1
ATOM 914 C C . PHE A 1 121 ? -19.737 -1.317 2.278 1.00 94.00 121 PHE A C 1
ATOM 916 O O . PHE A 1 121 ? -20.897 -1.543 1.937 1.00 94.00 121 PHE A O 1
ATOM 923 N N . ASP A 1 122 ? -19.134 -0.154 2.039 1.00 89.00 122 ASP A N 1
ATOM 924 C CA . ASP A 1 122 ? -19.811 1.001 1.419 1.00 89.00 122 ASP A CA 1
ATOM 925 C C . ASP A 1 122 ? -19.745 1.008 -0.124 1.00 89.00 122 ASP A C 1
ATOM 927 O O . ASP A 1 122 ? -20.171 1.964 -0.768 1.00 89.00 122 ASP A O 1
ATOM 931 N N . GLY A 1 123 ? -19.211 -0.060 -0.729 1.00 89.88 123 GLY A N 1
ATOM 932 C CA . GLY A 1 123 ? -18.929 -0.148 -2.166 1.00 89.88 123 GLY A CA 1
ATOM 933 C C . GLY A 1 123 ? -17.474 0.173 -2.525 1.00 89.88 123 GLY A C 1
ATOM 934 O O . GLY A 1 123 ? -17.029 -0.168 -3.619 1.00 89.88 123 GLY A O 1
ATOM 935 N N . SER A 1 124 ? -16.718 0.782 -1.607 1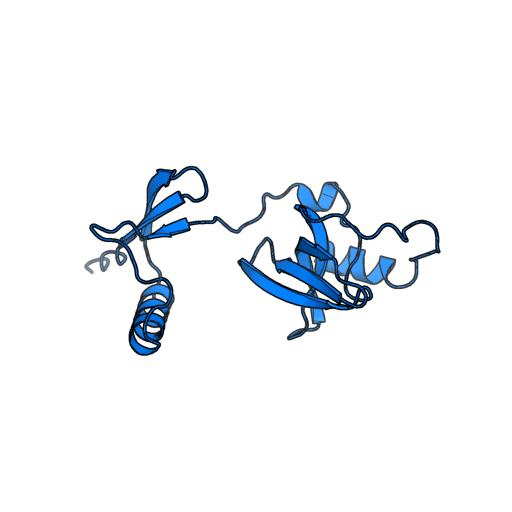.00 88.00 124 SER A N 1
ATOM 936 C CA . SER A 1 124 ? -15.354 1.278 -1.828 1.00 88.00 124 SER A CA 1
ATOM 937 C C . SER A 1 124 ? -14.366 0.811 -0.751 1.00 88.00 124 SER A C 1
ATOM 939 O O . SER A 1 124 ? -13.201 0.528 -1.054 1.00 88.00 124 SER A O 1
ATOM 941 N N . ALA A 1 125 ? -14.807 0.723 0.504 1.00 92.25 125 ALA A N 1
ATOM 942 C CA . ALA A 1 125 ? -14.002 0.369 1.665 1.00 92.25 125 ALA A CA 1
ATOM 943 C C . ALA A 1 125 ? -14.824 -0.372 2.735 1.00 92.25 125 ALA A C 1
ATOM 945 O O . ALA A 1 125 ? -16.056 -0.335 2.761 1.00 92.25 125 ALA A O 1
ATOM 946 N N . ASN A 1 126 ? -14.119 -1.054 3.642 1.00 94.94 126 ASN A N 1
ATOM 947 C CA . ASN A 1 126 ? -14.741 -1.634 4.831 1.00 94.94 126 ASN A CA 1
ATOM 948 C C . ASN A 1 126 ? -15.075 -0.523 5.831 1.00 94.94 126 ASN A C 1
ATOM 950 O O . ASN A 1 126 ? -14.198 0.254 6.192 1.00 94.94 126 ASN A O 1
ATOM 954 N N . VAL A 1 127 ? -16.305 -0.477 6.331 1.00 94.69 127 VAL A N 1
ATOM 955 C CA . VAL A 1 127 ? -16.681 0.434 7.416 1.00 94.69 127 VAL A CA 1
ATOM 956 C C . VAL A 1 127 ? -16.300 -0.224 8.740 1.00 94.69 127 VAL A C 1
ATOM 958 O O . VAL A 1 127 ? -16.786 -1.309 9.064 1.00 94.69 127 VAL A O 1
ATOM 961 N N . LEU A 1 128 ? -15.406 0.411 9.490 1.00 95.06 128 LEU A N 1
ATOM 962 C CA . LEU A 1 128 ? -14.741 -0.128 10.670 1.00 95.06 128 LEU A CA 1
ATOM 963 C C . LEU A 1 128 ? -15.185 0.596 11.940 1.00 95.06 128 LEU A C 1
ATOM 965 O O . LEU A 1 128 ? -15.137 1.820 12.023 1.00 95.06 128 LEU A O 1
ATOM 969 N N . CYS A 1 129 ? -15.529 -0.160 12.974 1.00 93.69 129 CYS A N 1
ATOM 970 C CA . CYS A 1 129 ? -15.620 0.356 14.336 1.00 93.69 129 CYS A CA 1
ATOM 971 C C . CYS A 1 129 ? -14.359 -0.053 15.102 1.00 93.69 129 CYS A C 1
ATOM 973 O O . CYS A 1 129 ? -14.018 -1.240 15.136 1.00 93.69 129 CYS A O 1
ATOM 975 N N . LEU A 1 130 ? -13.672 0.928 15.691 1.00 93.19 130 LEU A N 1
ATOM 976 C CA . LEU A 1 130 ? -12.465 0.718 16.484 1.00 93.19 130 LEU A CA 1
ATOM 977 C C . LEU A 1 130 ? -12.795 0.782 17.974 1.00 93.19 130 LEU A C 1
ATOM 979 O O . LEU A 1 130 ? -13.475 1.702 18.427 1.00 93.19 130 LEU A O 1
ATOM 983 N N . THR A 1 131 ? -12.275 -0.168 18.742 1.00 92.25 131 THR A N 1
ATOM 984 C CA . THR A 1 131 ? -12.362 -0.175 20.203 1.00 92.25 131 THR A CA 1
ATOM 985 C C . THR A 1 131 ? -10.984 -0.391 20.815 1.00 92.25 131 THR A C 1
ATOM 987 O O . THR A 1 131 ? -10.112 -1.032 20.225 1.00 92.25 131 THR A O 1
ATOM 990 N N . ARG A 1 132 ? -10.761 0.153 22.015 1.00 90.12 132 ARG A N 1
ATOM 991 C CA . ARG A 1 132 ? -9.543 -0.149 22.774 1.00 90.12 132 ARG A CA 1
ATOM 992 C C . ARG A 1 132 ? -9.604 -1.605 23.253 1.00 90.12 132 ARG A C 1
ATOM 994 O O . ARG A 1 132 ? -10.685 -2.053 23.651 1.00 90.12 132 ARG A O 1
ATOM 1001 N N . PRO A 1 133 ? -8.488 -2.352 23.234 1.00 84.56 133 PRO A N 1
ATOM 1002 C CA . PRO A 1 133 ? -8.434 -3.662 23.863 1.00 84.56 133 PRO A CA 1
ATOM 1003 C C . PRO A 1 133 ? -8.842 -3.515 25.332 1.00 84.56 133 PRO A C 1
ATOM 1005 O O . PRO A 1 133 ? -8.367 -2.604 26.008 1.00 84.56 133 PRO A O 1
ATOM 1008 N N . ALA A 1 134 ? -9.735 -4.374 25.826 1.00 73.81 134 ALA A N 1
ATOM 1009 C CA . ALA A 1 134 ? -10.049 -4.379 27.250 1.00 73.81 134 ALA A CA 1
ATOM 1010 C C . ALA A 1 134 ? -8.752 -4.621 28.037 1.00 73.81 134 ALA A C 1
ATOM 1012 O O . ALA A 1 134 ? -7.988 -5.528 27.687 1.00 73.81 134 ALA A O 1
ATOM 1013 N N . GLU A 1 135 ? -8.497 -3.827 29.081 1.00 61.03 135 GLU A N 1
ATOM 1014 C CA . GLU A 1 135 ? -7.433 -4.149 30.028 1.00 61.03 135 GLU A CA 1
ATOM 1015 C C . GLU A 1 135 ? -7.702 -5.570 30.527 1.00 61.03 135 GLU A C 1
ATOM 1017 O O . GLU A 1 135 ? -8.783 -5.865 31.046 1.00 61.03 135 GLU A O 1
ATOM 1022 N N . ARG A 1 136 ? -6.760 -6.492 30.301 1.00 55.53 136 ARG A N 1
ATOM 1023 C CA . ARG A 1 136 ? -6.811 -7.795 30.961 1.00 55.53 136 ARG A CA 1
ATOM 1024 C C . ARG A 1 136 ? -6.688 -7.503 32.451 1.00 55.53 136 ARG A C 1
ATOM 1026 O O . ARG A 1 136 ? -5.584 -7.247 32.918 1.00 55.53 136 ARG A O 1
A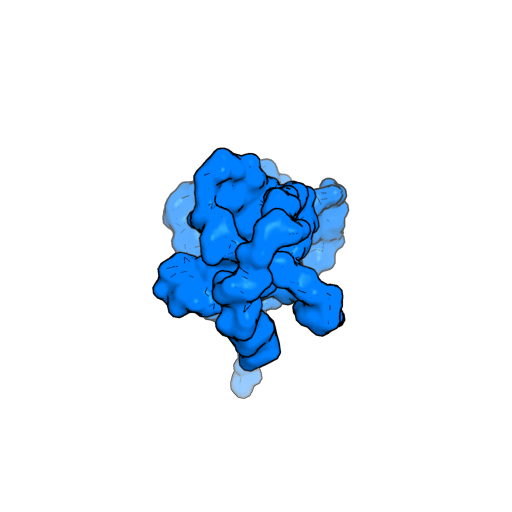TOM 1033 N N . GLY A 1 137 ? -7.822 -7.478 33.148 1.00 51.31 137 GLY A N 1
ATOM 1034 C CA . GLY A 1 137 ? -7.855 -7.425 34.603 1.00 51.31 137 GLY A CA 1
ATOM 1035 C C . GLY A 1 137 ? -6.946 -8.524 35.146 1.00 51.31 137 GLY A C 1
ATOM 1036 O O . GLY A 1 137 ? -7.061 -9.676 34.718 1.00 51.31 137 GLY A O 1
ATOM 1037 N N . GLY A 1 138 ? -5.987 -8.118 35.978 1.00 36.78 138 GLY A N 1
ATOM 1038 C CA . GLY A 1 138 ? -5.095 -9.015 36.712 1.00 36.78 138 GLY A CA 1
ATOM 1039 C C . GLY A 1 138 ? -5.786 -9.699 37.878 1.00 36.78 138 GLY A C 1
ATOM 1040 O O . GLY A 1 138 ? -6.870 -9.225 38.291 1.00 36.78 138 GLY A O 1
#

Radius of gyration: 18.74 Å; chains: 1; bounding box: 44×36×60 Å

Organism: NCBI:txid704102

pLDDT: mean 88.33, std 13.11, range [36.78, 98.25]